Protein AF-A0A4D6YBA4-F1 (afdb_monomer)

Foldseek 3Di:
DDPVVVVVVVVVVVVVVVPPPDPPPDPVVVVFVQCQVLLQVCCCVVVPDVLPPKDKHWDGWDADPVNAAIETEIEIDPPDDPDDPVVVLVVCLVCQVVSQVSCVVVDVDPDHHRYHYDYDCVVVVVVVVVVVVVVVVVVVVVVVVVVVVVD

Secondary structure (DSSP, 8-state):
--HHHHHHHHHHHHHHHTT------SHHHHHHHHHHHHHHHHHHHHS--TT---EEEEEEEEE-TTSSEEEEEEEEE-SS-SS-HHHHHHHHHHHHHHHHHHHHHHS--SSPPEEEEEE--HHHHHHHHHHHHHHHHHHHHHHHHHHTT--

pLDDT: mean 76.34, std 13.55, range [46.88, 93.31]

Mean predicted aligned error: 13.22 Å

Solvent-accessible surface area (backbone atoms only — not comparable to full-atom values): 8933 Å² total; per-residue (Å²): 136,58,71,68,59,54,54,49,50,52,47,50,50,53,62,61,63,69,66,68,74,74,83,65,95,43,80,62,50,62,52,26,53,52,49,42,55,52,51,43,51,47,51,52,70,74,58,69,44,88,87,53,56,60,51,72,44,69,74,48,46,48,64,45,97,82,47,56,41,31,45,35,35,30,37,73,48,77,83,76,53,93,70,52,74,66,56,54,50,51,50,51,60,69,43,34,65,58,54,47,53,54,42,58,75,75,42,102,55,99,65,77,40,49,75,42,83,40,83,50,62,63,63,65,52,51,53,52,52,53,50,55,51,52,52,53,52,54,52,53,53,54,54,56,58,53,60,67,71,79,109

Sequence (151 aa):
MDFIKILFIVSFILISWRTRSVLQYNRGFRVSKELQKAISWIICNSLSDPRLKVLITVLEVQISRDFKYSKIYISIFESCTTLSSKDILLILRKSSKYIRFLLSKKVRLRIVPILNFVYDDSLIKGMKISSLINQSFLYKSQKNSLINRDS

InterPro domains:
  IPR000238 Ribosome-binding factor A [MF_00003] (26-133)
  IPR000238 Ribosome-binding factor A [PF02033] (29-133)
  IPR000238 Ribosome-binding factor A [PTHR33515] (22-138)
  IPR000238 Ribosome-binding factor A [TIGR00082] (25-135)
  IPR015946 K homology domain-like, alpha/beta [G3DSA:3.30.300.20] (23-137)
  IPR020053 Ribosome-binding factor A, conserved site [PS01319] (99-120)
  IPR023799 Ribosome-binding factor A domain superfamily [SSF89919] (25-127)

Organism: Buchnera aphidicola subsp. Melaphis rhois (NCBI:txid118103)

Radius of gyration: 21.89 Å; Cα contacts (8 Å, |Δi|>4): 135; chains: 1; bounding box: 54×41×70 Å

Structure (mmCIF, N/CA/C/O backbone):
data_AF-A0A4D6YBA4-F1
#
_entry.id   AF-A0A4D6YBA4-F1
#
loop_
_atom_site.group_PDB
_atom_site.id
_atom_site.type_symbol
_atom_site.label_atom_id
_atom_site.label_alt_id
_atom_site.label_comp_id
_atom_site.label_asym_id
_atom_site.label_entity_id
_atom_site.label_seq_id
_atom_site.pdbx_PDB_ins_code
_atom_site.Cartn_x
_atom_site.Cartn_y
_atom_site.Cartn_z
_atom_site.occupancy
_atom_site.B_iso_or_equiv
_atom_site.auth_seq_id
_atom_site.auth_comp_id
_atom_site.auth_asym_id
_atom_site.auth_atom_id
_atom_site.pdbx_PDB_model_num
ATOM 1 N N . MET A 1 1 ? -35.572 25.199 15.195 1.00 48.31 1 MET A N 1
ATOM 2 C CA . MET A 1 1 ? -34.204 24.661 15.011 1.00 48.31 1 MET A CA 1
ATOM 3 C C . MET A 1 1 ? -34.240 23.203 15.402 1.00 48.31 1 MET A C 1
ATOM 5 O O . MET A 1 1 ? -34.456 22.872 16.558 1.00 48.31 1 MET A O 1
ATOM 9 N N . ASP A 1 2 ? -34.222 22.348 14.391 1.00 57.66 2 ASP A N 1
ATOM 10 C CA . ASP A 1 2 ? -35.235 21.301 14.307 1.00 57.66 2 ASP A CA 1
ATOM 11 C C . ASP A 1 2 ? -34.656 19.953 14.739 1.00 57.66 2 ASP A C 1
ATOM 13 O O . ASP A 1 2 ? -33.746 19.440 14.089 1.00 57.66 2 ASP A O 1
ATOM 17 N N . PHE A 1 3 ? -35.207 19.356 15.803 1.00 66.75 3 PHE A N 1
ATOM 18 C CA . PHE A 1 3 ? -34.865 18.006 16.289 1.00 66.75 3 PHE A CA 1
ATOM 19 C C . PHE A 1 3 ? -34.891 16.944 15.168 1.00 66.75 3 PHE A C 1
ATOM 21 O O . PHE A 1 3 ? -34.115 15.990 15.183 1.00 66.75 3 PHE A O 1
ATOM 28 N N . ILE A 1 4 ? -35.710 17.170 14.137 1.00 72.38 4 ILE A N 1
ATOM 29 C CA . ILE A 1 4 ? -35.800 16.355 12.917 1.00 72.38 4 ILE A CA 1
ATOM 30 C C . ILE A 1 4 ? -34.471 16.328 12.136 1.00 72.38 4 ILE A C 1
ATOM 32 O O . ILE A 1 4 ? -34.094 15.281 11.611 1.00 72.38 4 ILE A O 1
ATOM 36 N N . LYS A 1 5 ? -33.706 17.431 12.103 1.00 65.25 5 LYS A N 1
ATOM 37 C CA . LYS A 1 5 ? -32.393 17.495 11.429 1.00 65.25 5 LYS A CA 1
ATOM 38 C C . LYS A 1 5 ? -31.333 16.669 12.163 1.00 65.25 5 LYS A C 1
ATOM 40 O O . LYS A 1 5 ? -30.511 16.024 11.518 1.00 65.25 5 LYS A O 1
ATOM 45 N N . ILE A 1 6 ? -31.379 16.638 13.497 1.00 68.12 6 ILE A N 1
ATOM 46 C CA . ILE A 1 6 ? -30.459 15.840 14.325 1.00 68.12 6 ILE A CA 1
ATOM 47 C C . ILE A 1 6 ? -30.754 14.348 14.157 1.00 68.1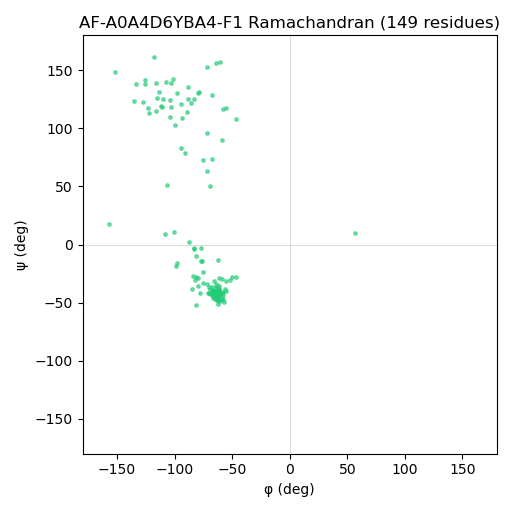2 6 ILE A C 1
ATOM 49 O O . ILE A 1 6 ? -29.827 13.566 13.957 1.00 68.12 6 ILE A O 1
ATOM 53 N N . LEU A 1 7 ? -32.031 13.952 14.140 1.00 67.12 7 LEU A N 1
ATOM 54 C CA . LEU A 1 7 ? -32.419 12.556 13.918 1.00 67.12 7 LEU A CA 1
ATOM 55 C C . LEU A 1 7 ? -32.006 12.056 12.521 1.00 67.12 7 LEU A C 1
ATOM 57 O O . LEU A 1 7 ? -31.568 10.912 12.384 1.00 67.12 7 LEU A O 1
ATOM 61 N N . PHE A 1 8 ? -32.062 12.926 11.505 1.00 71.62 8 PHE A N 1
ATOM 62 C CA . PHE A 1 8 ? -31.560 12.624 10.160 1.00 71.62 8 PHE A CA 1
ATOM 63 C C . PHE A 1 8 ? -30.039 12.437 10.131 1.00 71.62 8 PHE A C 1
ATOM 65 O O . PHE A 1 8 ? -29.560 11.495 9.510 1.00 71.62 8 PHE A O 1
ATOM 72 N N . ILE A 1 9 ? -29.274 13.275 10.836 1.00 67.94 9 ILE A N 1
ATOM 73 C CA . ILE A 1 9 ? -27.808 13.158 10.924 1.00 67.94 9 ILE A CA 1
ATOM 74 C C . ILE A 1 9 ? -27.397 11.895 11.691 1.00 67.94 9 ILE A C 1
ATOM 76 O O . ILE A 1 9 ? -26.499 11.177 11.255 1.00 67.94 9 ILE A O 1
ATOM 80 N N . VAL A 1 10 ? -28.076 11.586 12.797 1.00 69.38 10 VAL A N 1
ATOM 81 C CA . VAL A 1 10 ? -27.806 10.391 13.610 1.00 69.38 10 VAL A CA 1
ATOM 82 C C . VAL A 1 10 ? -28.176 9.122 12.840 1.00 69.38 10 VAL A C 1
ATOM 84 O O . VAL A 1 10 ? -27.381 8.185 12.817 1.00 69.38 10 VAL A O 1
ATOM 87 N N . SER A 1 11 ? -29.300 9.113 12.111 1.00 67.94 11 SER A N 1
ATOM 88 C CA . SER A 1 11 ? -29.637 8.017 11.191 1.00 67.94 11 SER A CA 1
ATOM 89 C C . SER A 1 11 ? -28.655 7.910 10.033 1.00 67.94 11 SER A C 1
ATOM 91 O O . SER A 1 11 ? -28.267 6.803 9.695 1.00 67.94 11 SER A O 1
ATOM 93 N N . PHE A 1 12 ? -28.189 9.014 9.447 1.00 65.12 12 PHE A N 1
ATOM 94 C CA . PHE A 1 12 ? -27.221 8.973 8.346 1.00 65.12 12 PHE A CA 1
ATOM 95 C C . PHE A 1 12 ? -25.851 8.454 8.807 1.00 65.12 12 PHE A C 1
ATOM 97 O O . PHE A 1 12 ? -25.210 7.678 8.103 1.00 65.12 12 PHE A O 1
ATOM 104 N N . ILE A 1 13 ? -25.422 8.802 10.023 1.00 63.34 13 ILE A N 1
ATOM 105 C CA . ILE A 1 13 ? -24.201 8.267 10.640 1.00 63.34 13 ILE A CA 1
ATOM 106 C C . ILE A 1 13 ? -24.376 6.787 11.005 1.00 63.34 13 ILE A C 1
ATOM 108 O O . ILE A 1 13 ? -23.475 5.999 10.726 1.00 63.34 13 ILE A O 1
ATOM 112 N N . LEU A 1 14 ? -25.529 6.382 11.548 1.00 60.00 14 LEU A N 1
ATOM 113 C CA . LEU A 1 14 ? -25.829 4.983 11.885 1.00 60.00 14 LEU A CA 1
ATOM 114 C C . LEU A 1 14 ? -25.995 4.095 10.641 1.00 60.00 14 LEU A C 1
ATOM 116 O O . LEU A 1 14 ? -25.509 2.963 10.633 1.00 60.00 14 LEU A O 1
ATOM 120 N N . ILE A 1 15 ? -26.615 4.603 9.571 1.00 57.75 15 ILE A N 1
ATOM 121 C CA . ILE A 1 15 ? -26.773 3.890 8.294 1.00 57.75 15 ILE A CA 1
ATOM 122 C C . ILE A 1 15 ? -25.430 3.803 7.551 1.00 57.75 15 ILE A C 1
ATOM 124 O O . ILE A 1 15 ? -25.136 2.776 6.945 1.00 57.75 15 ILE A O 1
ATOM 128 N N . SER A 1 16 ? -24.574 4.829 7.665 1.00 49.53 16 SER A N 1
ATOM 129 C CA . SER A 1 16 ? -23.229 4.859 7.071 1.00 49.53 16 SER A CA 1
ATOM 130 C C . SER A 1 16 ? -22.220 3.986 7.839 1.00 49.53 16 SER A C 1
ATOM 132 O O . SER A 1 16 ? -21.373 3.332 7.228 1.00 49.53 16 SER A O 1
ATOM 134 N N . TRP A 1 17 ? -22.345 3.857 9.168 1.00 55.97 17 TRP A N 1
ATOM 135 C CA . TRP A 1 17 ? -21.486 2.974 9.981 1.00 55.97 17 TRP A CA 1
ATOM 136 C C . TRP A 1 17 ? -21.828 1.476 9.874 1.00 55.97 17 TRP A C 1
ATOM 138 O O . TRP A 1 17 ? -21.012 0.634 10.257 1.00 55.97 17 TRP A O 1
ATOM 148 N N . ARG A 1 18 ? -22.995 1.114 9.322 1.00 48.44 18 ARG A N 1
ATOM 149 C CA . ARG A 1 18 ? -23.464 -0.282 9.185 1.00 48.44 18 ARG A CA 1
ATOM 150 C C . ARG A 1 18 ? -22.790 -1.058 8.046 1.00 48.44 18 ARG A C 1
ATOM 152 O O . ARG A 1 18 ? -22.855 -2.283 8.038 1.00 48.44 18 ARG A O 1
ATOM 159 N N . THR A 1 19 ? -22.091 -0.402 7.123 1.00 47.56 19 THR A N 1
ATOM 160 C CA . THR A 1 19 ? -21.331 -1.081 6.056 1.00 47.56 19 THR A CA 1
ATOM 161 C C . THR A 1 19 ? -19.830 -1.018 6.291 1.00 47.56 19 THR A C 1
ATOM 163 O O . THR A 1 19 ? -19.048 -0.682 5.404 1.00 47.56 19 THR A O 1
ATOM 166 N N . ARG A 1 20 ? -19.394 -1.401 7.493 1.00 46.88 20 ARG A N 1
ATOM 167 C CA . ARG A 1 20 ? -18.019 -1.866 7.680 1.00 46.88 20 ARG A CA 1
ATOM 168 C C . ARG A 1 20 ? -17.934 -3.236 7.019 1.00 46.88 20 ARG A C 1
ATOM 170 O O . ARG A 1 20 ? -18.397 -4.225 7.575 1.00 46.88 20 ARG A O 1
ATOM 177 N N . SER A 1 21 ? -17.460 -3.254 5.776 1.00 52.03 21 SER A N 1
ATOM 178 C CA . SER A 1 21 ? -17.334 -4.451 4.946 1.00 52.03 21 SER A CA 1
ATOM 179 C C . SER A 1 21 ? -16.702 -5.581 5.751 1.00 52.03 21 SER A C 1
ATOM 181 O O . SER A 1 21 ? -15.512 -5.533 6.067 1.00 52.03 21 SER A O 1
ATOM 183 N N . VAL A 1 22 ? -17.514 -6.576 6.106 1.00 50.28 22 VAL A N 1
ATOM 184 C CA . VAL A 1 22 ? -17.055 -7.810 6.734 1.00 50.28 22 VAL A CA 1
ATOM 185 C C . VAL A 1 22 ? -15.998 -8.388 5.801 1.00 50.28 22 VAL A C 1
ATOM 187 O O . VAL A 1 22 ? -16.287 -8.648 4.631 1.00 50.28 22 VAL A O 1
ATOM 190 N N . LEU A 1 23 ? -14.762 -8.501 6.289 1.00 54.38 23 LEU A N 1
ATOM 191 C CA . LEU A 1 23 ? -13.648 -9.120 5.579 1.00 54.38 23 LEU A CA 1
ATOM 192 C C . LEU A 1 23 ? -14.040 -10.569 5.273 1.00 54.38 23 LEU A C 1
ATOM 194 O O . LEU A 1 23 ? -13.839 -11.468 6.083 1.00 54.38 23 LEU A O 1
ATOM 198 N N . GLN A 1 24 ? -14.665 -10.785 4.115 1.00 48.22 24 GLN A N 1
ATOM 199 C CA . GLN A 1 24 ? -14.967 -12.112 3.610 1.00 48.22 24 GLN A CA 1
ATOM 200 C C . GLN A 1 24 ? -13.639 -12.860 3.504 1.00 48.22 24 GLN A C 1
ATOM 202 O O . GLN A 1 24 ? -12.765 -12.470 2.725 1.00 48.22 24 GLN A O 1
ATOM 207 N N . TYR A 1 25 ? -13.496 -13.932 4.285 1.00 51.91 25 TYR A N 1
ATOM 208 C CA . TYR A 1 25 ? -12.412 -14.902 4.171 1.00 51.91 25 TYR A CA 1
ATOM 209 C C . TYR A 1 25 ? -12.583 -15.662 2.849 1.00 51.91 25 TYR A C 1
ATOM 211 O O . TYR A 1 25 ? -13.073 -16.782 2.778 1.00 51.91 25 TYR A O 1
ATOM 219 N N . ASN A 1 26 ? -12.279 -14.970 1.761 1.00 64.75 26 ASN A N 1
ATOM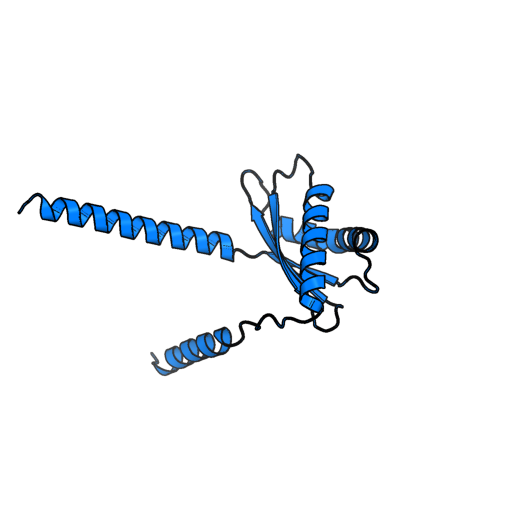 220 C CA . ASN A 1 26 ? -12.382 -15.440 0.395 1.00 64.75 26 ASN A CA 1
ATOM 221 C C . ASN A 1 26 ? -10.972 -15.417 -0.208 1.00 64.75 26 ASN A C 1
ATOM 223 O O . ASN A 1 26 ? -10.084 -14.732 0.305 1.00 64.75 26 ASN A O 1
ATOM 227 N N . ARG A 1 27 ? -10.733 -16.139 -1.307 1.00 67.50 27 ARG A N 1
ATOM 228 C CA . ARG A 1 27 ? -9.424 -16.237 -1.997 1.00 67.50 27 ARG A CA 1
ATOM 229 C C . ARG A 1 27 ? -8.744 -14.870 -2.200 1.00 67.50 27 ARG A C 1
ATOM 231 O O . ARG A 1 27 ? -7.518 -14.780 -2.186 1.00 67.50 27 ARG A O 1
ATOM 238 N N . GLY A 1 28 ? -9.542 -13.805 -2.299 1.00 79.12 28 GLY A N 1
ATOM 239 C CA . GLY A 1 28 ? -9.090 -12.417 -2.353 1.00 79.12 28 GLY A CA 1
ATOM 240 C C . GLY A 1 28 ? -8.273 -11.930 -1.152 1.00 79.12 28 GLY A C 1
ATOM 241 O O . GLY A 1 28 ? -7.385 -11.109 -1.351 1.00 79.12 28 GLY A O 1
ATOM 242 N N . PHE A 1 29 ? -8.478 -12.453 0.060 1.00 84.62 29 PHE A N 1
ATOM 243 C CA . PHE A 1 29 ? -7.717 -12.034 1.244 1.00 84.62 29 PHE A CA 1
ATOM 244 C C . PHE A 1 29 ? -6.239 -12.430 1.149 1.00 84.62 29 PHE A C 1
ATOM 246 O O . PHE A 1 29 ? -5.352 -11.620 1.412 1.00 84.62 29 PHE A O 1
ATOM 253 N N . ARG A 1 30 ? -5.955 -13.658 0.696 1.00 85.31 30 ARG A N 1
ATOM 254 C CA . ARG A 1 30 ? -4.575 -14.131 0.493 1.00 85.31 30 ARG A CA 1
ATOM 255 C C . ARG A 1 30 ? -3.861 -13.301 -0.572 1.00 85.31 30 ARG A C 1
ATOM 257 O O . ARG A 1 30 ? -2.728 -12.882 -0.369 1.00 85.31 30 ARG A O 1
ATOM 264 N N . VAL A 1 31 ? -4.554 -13.015 -1.674 1.00 88.12 31 VAL A N 1
ATOM 265 C CA . VAL A 1 31 ? -4.032 -12.177 -2.763 1.00 88.12 31 VAL A CA 1
ATOM 266 C C . VAL A 1 31 ? -3.812 -10.736 -2.300 1.00 88.12 31 VAL A C 1
ATOM 268 O O . VAL A 1 31 ? -2.791 -10.144 -2.631 1.00 88.12 31 VAL A O 1
ATOM 271 N N . SER A 1 32 ? -4.725 -10.187 -1.496 1.00 89.38 32 SER A N 1
ATOM 272 C CA . SER A 1 32 ? -4.583 -8.871 -0.863 1.00 89.38 32 SER A CA 1
ATOM 273 C C . SER A 1 32 ? -3.337 -8.796 0.008 1.00 89.38 32 SER A C 1
ATOM 275 O O . SER A 1 32 ? -2.552 -7.864 -0.145 1.00 89.38 32 SER A O 1
ATOM 277 N N . LYS A 1 33 ? -3.094 -9.801 0.854 1.00 90.06 33 LYS A N 1
ATOM 278 C CA . LYS A 1 33 ? -1.899 -9.841 1.704 1.00 90.06 33 LYS A CA 1
ATOM 279 C C . LYS A 1 33 ? -0.608 -9.976 0.909 1.00 90.06 33 LYS A C 1
ATOM 281 O O . LYS A 1 33 ? 0.365 -9.299 1.230 1.00 90.06 33 LYS A O 1
ATOM 286 N N . GLU A 1 34 ? -0.595 -10.788 -0.141 1.00 90.88 34 GLU A N 1
ATOM 287 C CA . GLU A 1 34 ? 0.572 -10.890 -1.024 1.00 90.88 34 GLU A CA 1
ATOM 288 C C . GLU A 1 34 ? 0.831 -9.588 -1.788 1.00 90.88 34 GLU A C 1
ATOM 290 O O . GLU A 1 34 ? 1.965 -9.106 -1.825 1.00 90.88 34 GLU A O 1
ATOM 295 N N . LEU A 1 35 ? -0.217 -8.946 -2.311 1.00 92.00 35 LEU A N 1
ATOM 296 C CA . LEU A 1 35 ? -0.096 -7.627 -2.929 1.00 92.00 35 LEU A CA 1
ATOM 297 C C . LEU A 1 35 ? 0.374 -6.574 -1.926 1.00 92.00 35 LEU A C 1
ATOM 299 O O . LEU A 1 35 ? 1.255 -5.791 -2.260 1.00 92.00 35 LEU A O 1
ATOM 303 N N . GLN A 1 36 ? -0.138 -6.575 -0.695 1.00 92.81 36 GLN A N 1
ATOM 304 C CA . GLN A 1 36 ? 0.296 -5.658 0.359 1.00 92.81 36 GLN A CA 1
ATOM 305 C C . GLN A 1 36 ? 1.804 -5.774 0.612 1.00 92.81 36 GLN A C 1
ATOM 307 O O . GLN A 1 36 ? 2.503 -4.760 0.588 1.00 92.81 36 GLN A O 1
ATOM 312 N N . LYS A 1 37 ? 2.323 -6.995 0.791 1.00 92.19 37 LYS A N 1
ATOM 313 C CA . LYS A 1 37 ? 3.763 -7.235 0.984 1.00 92.19 37 LYS A CA 1
ATOM 314 C C . LYS A 1 37 ? 4.579 -6.774 -0.224 1.00 92.19 37 LYS A C 1
ATOM 316 O O . LYS A 1 37 ? 5.577 -6.074 -0.064 1.00 92.19 37 LYS A O 1
ATOM 321 N N . ALA A 1 38 ? 4.150 -7.141 -1.432 1.00 92.31 38 ALA A N 1
ATOM 322 C CA . ALA A 1 38 ? 4.863 -6.803 -2.658 1.00 92.31 38 ALA A CA 1
ATOM 323 C C . ALA A 1 38 ? 4.896 -5.288 -2.907 1.00 92.31 38 ALA A C 1
ATOM 325 O O . ALA A 1 38 ? 5.956 -4.746 -3.210 1.00 92.31 38 ALA A O 1
ATOM 326 N N . ILE A 1 39 ? 3.765 -4.599 -2.728 1.00 92.31 39 ILE A N 1
ATOM 327 C CA . ILE A 1 39 ? 3.659 -3.141 -2.865 1.00 92.31 39 ILE A CA 1
ATOM 328 C C . ILE A 1 39 ? 4.524 -2.451 -1.812 1.00 92.31 39 ILE A C 1
ATOM 330 O O . ILE A 1 39 ? 5.287 -1.557 -2.163 1.00 92.31 39 ILE A O 1
ATOM 334 N N . SER A 1 40 ? 4.453 -2.883 -0.549 1.00 91.00 40 SER A N 1
ATOM 335 C CA . SER A 1 40 ? 5.267 -2.308 0.528 1.00 91.00 40 SER A CA 1
ATOM 336 C C . SER A 1 40 ? 6.758 -2.410 0.217 1.00 91.00 40 SER A C 1
ATOM 338 O O . SER A 1 40 ? 7.493 -1.441 0.390 1.00 91.00 40 SER A O 1
ATOM 340 N N . TRP A 1 41 ? 7.203 -3.560 -0.293 1.00 90.00 41 TRP A N 1
ATOM 341 C CA . TRP A 1 41 ? 8.594 -3.747 -0.691 1.00 90.00 41 TRP A CA 1
ATOM 342 C C . TRP A 1 41 ? 8.979 -2.873 -1.889 1.00 90.00 41 TRP A C 1
ATOM 344 O O . TRP A 1 41 ? 10.042 -2.261 -1.880 1.00 90.00 41 TRP A O 1
ATOM 354 N N . ILE A 1 42 ? 8.120 -2.783 -2.912 1.00 89.88 42 ILE A N 1
ATOM 355 C CA . ILE A 1 42 ? 8.383 -1.961 -4.102 1.00 89.88 42 ILE A CA 1
ATOM 356 C C . ILE A 1 42 ? 8.479 -0.486 -3.726 1.00 89.88 42 ILE A C 1
ATOM 358 O O . ILE A 1 42 ? 9.401 0.177 -4.184 1.00 89.88 42 ILE A O 1
ATOM 362 N N . ILE A 1 43 ? 7.554 0.024 -2.911 1.00 87.38 43 ILE A N 1
ATOM 363 C CA . ILE A 1 43 ? 7.557 1.428 -2.487 1.00 87.38 43 ILE A CA 1
ATOM 364 C C . ILE A 1 43 ? 8.826 1.725 -1.692 1.00 87.38 43 ILE A C 1
ATOM 366 O O . ILE A 1 43 ? 9.517 2.680 -2.023 1.00 87.38 43 ILE A O 1
ATOM 370 N N . CYS A 1 44 ? 9.171 0.876 -0.720 1.00 83.56 44 CYS A N 1
ATOM 371 C CA . CYS A 1 44 ? 10.388 1.047 0.068 1.00 83.56 44 CYS A CA 1
ATOM 372 C C . CYS A 1 44 ? 11.637 1.055 -0.827 1.00 83.56 44 CYS A C 1
ATOM 374 O O . CYS A 1 44 ? 12.437 1.969 -0.744 1.00 83.56 44 CYS A O 1
ATOM 376 N N . ASN A 1 45 ? 11.769 0.110 -1.761 1.00 82.62 45 ASN A N 1
ATOM 377 C CA . ASN A 1 45 ? 12.985 -0.006 -2.569 1.00 82.62 45 ASN A CA 1
ATOM 378 C C . ASN A 1 45 ? 13.061 0.968 -3.761 1.00 82.62 45 ASN A C 1
ATOM 380 O O . ASN A 1 45 ? 14.148 1.289 -4.221 1.00 82.62 45 ASN A O 1
ATOM 384 N N . SER A 1 46 ? 11.920 1.396 -4.309 1.00 74.81 46 SER A N 1
ATOM 385 C CA . SER A 1 46 ? 11.868 2.200 -5.546 1.00 74.81 46 SER A CA 1
ATOM 386 C C . SER A 1 46 ? 11.702 3.696 -5.294 1.00 74.81 46 SER A C 1
ATOM 388 O O . SER A 1 46 ? 11.932 4.472 -6.213 1.00 74.81 46 SER A O 1
ATOM 390 N N . LEU A 1 47 ? 11.249 4.096 -4.099 1.00 67.88 47 LEU A N 1
ATOM 391 C CA . LEU A 1 47 ? 11.127 5.502 -3.691 1.00 67.88 47 LEU A CA 1
ATOM 392 C C . LEU A 1 47 ? 12.174 5.907 -2.639 1.00 67.88 47 LEU A C 1
ATOM 394 O O . LEU A 1 47 ? 12.090 7.011 -2.105 1.00 67.88 47 LEU A O 1
ATOM 398 N N . SER A 1 48 ? 13.165 5.056 -2.348 1.00 58.53 48 SER A N 1
ATOM 399 C CA . SER A 1 48 ? 14.312 5.397 -1.495 1.00 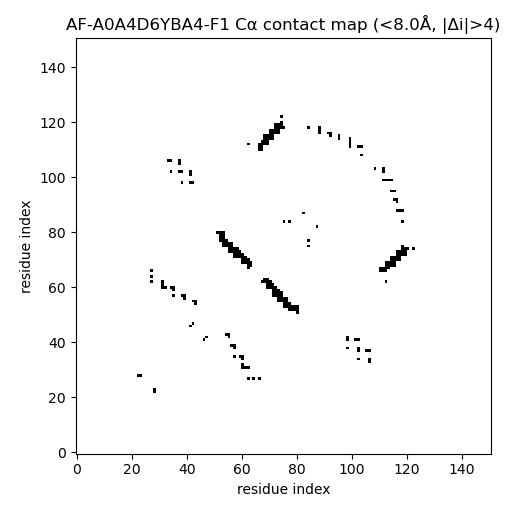58.53 48 SER A CA 1
ATOM 400 C C . SER A 1 48 ? 15.271 6.365 -2.196 1.00 58.53 48 SER A C 1
ATOM 402 O O . SER A 1 48 ? 16.434 6.055 -2.433 1.00 58.53 48 SER A O 1
ATOM 404 N N . ASP A 1 49 ? 14.794 7.566 -2.509 1.00 59.94 49 ASP A N 1
ATOM 405 C CA . ASP A 1 49 ? 15.665 8.690 -2.814 1.00 59.94 49 ASP A CA 1
ATOM 406 C C . ASP A 1 49 ? 16.045 9.380 -1.494 1.00 59.94 49 ASP A C 1
ATOM 408 O O . ASP A 1 49 ? 15.163 9.878 -0.794 1.00 59.94 49 ASP A O 1
ATOM 412 N N . PRO A 1 50 ? 17.340 9.502 -1.143 1.00 57.16 50 PRO A N 1
ATOM 413 C CA . PRO A 1 50 ? 17.786 10.092 0.129 1.00 57.16 50 PRO A CA 1
ATOM 414 C C . PRO A 1 50 ? 17.385 11.570 0.309 1.00 57.16 50 PRO A C 1
ATOM 416 O O . PRO A 1 50 ? 17.476 12.117 1.408 1.00 57.16 50 PRO A O 1
ATOM 419 N N . ARG A 1 51 ? 16.933 12.223 -0.770 1.00 56.28 51 ARG A N 1
ATOM 420 C CA . ARG A 1 51 ? 16.395 13.594 -0.778 1.00 56.28 51 ARG A CA 1
ATOM 421 C C . ARG A 1 51 ? 14.940 13.657 -0.309 1.00 56.28 51 ARG A C 1
ATOM 423 O O . ARG A 1 51 ? 14.523 14.656 0.269 1.00 56.28 51 ARG A O 1
ATOM 430 N N . LEU A 1 52 ? 14.183 12.586 -0.520 1.00 59.50 52 LEU A N 1
ATOM 431 C CA . LEU A 1 52 ? 12.836 12.400 -0.006 1.00 59.50 52 LEU A CA 1
ATOM 432 C C . LEU A 1 52 ? 12.970 11.623 1.306 1.00 59.50 52 LEU A C 1
ATOM 434 O O . LEU A 1 52 ? 12.823 10.407 1.333 1.00 59.50 52 LEU A O 1
ATOM 438 N N . LYS A 1 53 ? 13.259 12.314 2.418 1.00 60.81 53 LYS A N 1
ATOM 439 C CA . LYS A 1 53 ? 13.211 11.729 3.777 1.00 60.81 53 LYS A CA 1
ATOM 440 C C . LYS A 1 53 ? 11.761 11.433 4.203 1.00 60.81 53 LYS A C 1
ATOM 442 O O . LYS A 1 53 ? 11.310 11.892 5.250 1.00 60.81 53 LYS A O 1
ATOM 447 N N . VAL A 1 54 ? 11.013 10.745 3.349 1.00 71.62 54 VAL A N 1
ATOM 448 C CA . VAL A 1 54 ? 9.604 10.401 3.503 1.00 71.62 54 VAL A CA 1
ATOM 449 C C . VAL A 1 54 ? 9.533 8.897 3.693 1.00 71.62 54 VAL A C 1
ATOM 451 O O . VAL A 1 54 ? 9.919 8.138 2.805 1.00 71.62 54 VAL A O 1
ATOM 454 N N . LEU A 1 55 ? 9.003 8.456 4.830 1.00 77.44 55 LEU A N 1
ATOM 455 C CA . LEU A 1 55 ? 8.700 7.046 5.039 1.00 77.44 55 LEU A CA 1
ATOM 456 C C . LEU A 1 55 ? 7.235 6.794 4.677 1.00 77.44 55 LEU A C 1
ATOM 458 O O . LEU A 1 55 ? 6.328 7.399 5.249 1.00 77.44 55 LEU A O 1
ATOM 462 N N . ILE A 1 56 ? 7.010 5.905 3.712 1.00 84.12 56 ILE A N 1
ATOM 463 C CA . ILE A 1 56 ? 5.681 5.572 3.197 1.00 84.12 56 ILE A CA 1
ATOM 464 C C . ILE A 1 56 ? 5.338 4.143 3.620 1.00 84.12 56 ILE A C 1
ATOM 466 O O . ILE A 1 56 ? 6.002 3.192 3.207 1.00 84.12 56 ILE A O 1
ATOM 470 N N . THR A 1 57 ? 4.273 3.987 4.402 1.00 85.69 57 THR A N 1
ATOM 471 C CA . THR A 1 57 ? 3.831 2.697 4.947 1.00 85.69 57 THR A CA 1
ATOM 472 C C . THR A 1 57 ? 2.487 2.293 4.351 1.00 85.69 57 THR A C 1
ATOM 474 O O . THR A 1 57 ? 1.534 3.072 4.351 1.00 85.69 57 THR A O 1
ATOM 477 N N . VAL A 1 58 ? 2.380 1.051 3.873 1.00 90.06 58 VAL A N 1
ATOM 478 C CA . VAL A 1 58 ? 1.128 0.497 3.330 1.00 90.06 58 VAL A CA 1
ATOM 479 C C . VAL A 1 58 ? 0.321 -0.165 4.446 1.00 90.06 58 VAL A C 1
ATOM 481 O O . VAL A 1 58 ? 0.723 -1.198 4.981 1.00 90.06 58 VAL A O 1
ATOM 484 N N . LEU A 1 59 ? -0.843 0.398 4.766 1.00 88.50 59 LEU A N 1
ATOM 485 C CA . LEU A 1 59 ? -1.698 -0.061 5.864 1.00 88.50 59 LEU A CA 1
ATOM 486 C C . LEU A 1 59 ? -2.558 -1.255 5.466 1.00 88.50 59 LEU A C 1
ATOM 488 O O . LEU A 1 59 ? -2.560 -2.294 6.127 1.00 88.50 59 LEU A O 1
ATOM 492 N N . GLU A 1 60 ? -3.278 -1.112 4.358 1.00 87.81 60 GLU A N 1
ATOM 493 C CA . GLU A 1 60 ? -4.225 -2.110 3.882 1.00 87.81 60 GLU A CA 1
ATOM 494 C C . GLU A 1 60 ? -4.360 -2.028 2.362 1.00 87.81 60 GLU A C 1
ATOM 496 O O . GLU A 1 60 ? -4.256 -0.957 1.760 1.00 87.81 60 GLU A O 1
ATOM 501 N N . VAL A 1 61 ? -4.613 -3.178 1.739 1.00 90.50 61 VAL A N 1
ATOM 502 C CA . VAL A 1 61 ? -4.944 -3.274 0.318 1.00 90.50 61 VAL A CA 1
ATOM 503 C C . VAL A 1 61 ? -6.295 -3.957 0.181 1.00 90.50 61 VAL A C 1
ATOM 505 O O . VAL A 1 61 ? -6.432 -5.149 0.447 1.00 90.50 61 VAL A O 1
ATOM 508 N N . GLN A 1 62 ? -7.293 -3.218 -0.281 1.00 88.94 62 GLN A N 1
ATOM 509 C CA . GLN A 1 62 ? -8.609 -3.757 -0.594 1.00 88.94 62 GLN A CA 1
ATOM 510 C C . GLN A 1 62 ? -8.706 -4.016 -2.087 1.00 88.94 62 GLN A C 1
ATOM 512 O O . GLN A 1 62 ? -8.391 -3.152 -2.902 1.00 88.94 62 GLN A O 1
ATOM 517 N N . ILE A 1 63 ? -9.151 -5.209 -2.459 1.00 89.12 63 ILE A N 1
ATOM 518 C CA . ILE A 1 63 ? -9.275 -5.619 -3.857 1.00 89.12 63 ILE A CA 1
ATOM 519 C C . ILE A 1 63 ? -10.751 -5.852 -4.156 1.00 89.12 63 ILE A C 1
ATOM 521 O O . ILE A 1 63 ? -11.480 -6.403 -3.333 1.00 89.12 63 ILE A O 1
ATOM 525 N N . SER A 1 64 ? -11.193 -5.419 -5.336 1.00 87.94 64 SER A N 1
ATOM 526 C CA . SER A 1 64 ? -12.535 -5.730 -5.828 1.00 87.94 64 SER A CA 1
ATOM 527 C C . SER A 1 64 ? -12.707 -7.238 -6.057 1.00 87.94 64 SER A C 1
ATOM 529 O O . SER A 1 64 ? -11.736 -7.948 -6.316 1.00 87.94 64 SER A O 1
ATOM 531 N N . ARG A 1 65 ? -13.950 -7.731 -6.035 1.00 83.50 65 ARG A N 1
ATOM 532 C CA . ARG A 1 65 ? -14.271 -9.151 -6.282 1.00 83.50 65 ARG A CA 1
ATOM 533 C C . ARG A 1 65 ? -13.722 -9.661 -7.622 1.00 83.50 65 ARG A C 1
ATOM 535 O O . ARG A 1 65 ? -13.298 -10.807 -7.700 1.00 83.50 65 ARG A O 1
ATOM 542 N N . ASP A 1 66 ? -13.640 -8.781 -8.620 1.00 84.50 66 ASP A N 1
ATOM 543 C CA . ASP A 1 66 ? -13.154 -9.108 -9.967 1.00 84.50 66 ASP A CA 1
ATOM 544 C C . ASP A 1 66 ? -11.629 -8.990 -10.131 1.00 84.50 66 ASP A C 1
ATOM 546 O O . ASP A 1 66 ? -11.122 -9.123 -11.242 1.00 84.50 66 ASP A O 1
ATOM 550 N N . PHE A 1 67 ? -10.876 -8.662 -9.074 1.00 85.19 67 PHE A N 1
ATOM 551 C CA . PHE A 1 67 ? -9.415 -8.452 -9.108 1.00 85.19 67 PHE A CA 1
ATOM 552 C C . PHE A 1 67 ? -8.906 -7.381 -10.096 1.00 85.19 67 PHE A C 1
ATOM 554 O O . PHE A 1 67 ? -7.701 -7.242 -10.287 1.00 85.19 67 PHE A O 1
ATOM 561 N N . LYS A 1 68 ? -9.793 -6.581 -10.701 1.00 88.56 68 LYS A N 1
ATOM 562 C CA . LYS A 1 68 ? -9.435 -5.513 -11.656 1.00 88.56 68 LYS A CA 1
ATOM 563 C C . LYS A 1 68 ? -9.013 -4.207 -10.986 1.00 88.56 68 LYS A C 1
ATOM 565 O O . LYS A 1 68 ? -8.186 -3.478 -11.526 1.00 88.56 68 LYS A O 1
ATOM 570 N N . TYR A 1 69 ? -9.566 -3.914 -9.812 1.00 90.38 69 TYR A N 1
ATOM 571 C CA . TYR A 1 69 ? -9.343 -2.665 -9.087 1.00 90.38 69 TYR A CA 1
ATOM 572 C C . TYR A 1 69 ? -8.874 -2.945 -7.667 1.00 90.38 69 TYR A C 1
ATOM 574 O O . TYR A 1 69 ? -9.378 -3.860 -7.011 1.00 90.38 69 TYR A O 1
ATOM 582 N N . SER A 1 70 ? -7.945 -2.123 -7.189 1.00 92.12 70 SER A N 1
ATOM 583 C CA . SER A 1 70 ? -7.454 -2.163 -5.817 1.00 92.12 70 SER A CA 1
ATOM 584 C C . SER A 1 70 ? -7.391 -0.764 -5.212 1.00 92.12 70 SER A C 1
ATOM 586 O O . SER A 1 70 ? -6.976 0.189 -5.871 1.00 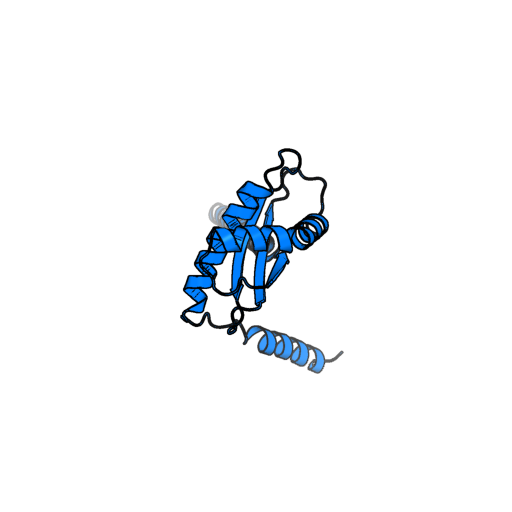92.12 70 SER A O 1
ATOM 588 N N . LYS A 1 71 ? -7.814 -0.647 -3.955 1.00 91.69 71 LYS A N 1
ATOM 589 C CA . LYS A 1 71 ? -7.647 0.534 -3.109 1.00 91.69 71 LYS A CA 1
ATOM 590 C C . LYS A 1 71 ? -6.528 0.255 -2.119 1.00 91.69 71 LYS A C 1
ATOM 592 O O . LYS A 1 71 ? -6.572 -0.743 -1.404 1.00 91.69 71 LYS A O 1
ATOM 597 N N . ILE A 1 72 ? -5.526 1.119 -2.104 1.00 92.44 72 ILE A N 1
ATOM 598 C CA . ILE A 1 72 ? -4.326 0.965 -1.286 1.00 92.44 72 ILE A CA 1
ATOM 599 C C . ILE A 1 72 ? -4.306 2.121 -0.303 1.00 92.44 72 ILE A C 1
ATOM 601 O O . ILE A 1 72 ? -4.183 3.277 -0.713 1.00 92.44 72 ILE A O 1
ATOM 605 N N . TYR A 1 73 ? -4.436 1.788 0.974 1.00 90.94 73 TYR A N 1
ATOM 606 C CA . TYR A 1 73 ? -4.387 2.738 2.073 1.00 90.94 73 TYR A CA 1
ATOM 607 C C . TYR A 1 73 ? -2.945 2.911 2.524 1.00 90.94 73 TYR A C 1
ATOM 609 O O . TYR A 1 73 ? -2.254 1.934 2.828 1.00 90.94 73 TYR A O 1
ATOM 617 N N . ILE A 1 74 ? -2.488 4.157 2.532 1.00 88.94 74 ILE A N 1
ATOM 618 C CA . ILE A 1 74 ? -1.106 4.515 2.835 1.00 88.94 74 ILE A CA 1
ATOM 619 C C . ILE A 1 74 ? -1.080 5.542 3.957 1.00 88.94 74 ILE A C 1
ATOM 621 O O . ILE A 1 74 ? -1.841 6.509 3.939 1.00 88.94 74 ILE A O 1
ATOM 625 N N . SER A 1 75 ? -0.143 5.344 4.879 1.00 85.12 75 SER A N 1
ATOM 626 C CA . SER A 1 75 ? 0.300 6.350 5.835 1.00 85.12 75 SER A CA 1
ATOM 627 C C . SER A 1 75 ? 1.638 6.911 5.379 1.00 85.12 75 SER A C 1
ATOM 629 O O . SER A 1 75 ? 2.523 6.172 4.947 1.00 85.12 75 SER A O 1
ATOM 631 N N . ILE A 1 76 ? 1.795 8.218 5.510 1.00 83.00 76 ILE A N 1
ATOM 632 C CA . ILE A 1 76 ? 3.023 8.936 5.189 1.00 83.00 76 ILE A CA 1
ATOM 633 C C . ILE A 1 76 ? 3.537 9.497 6.507 1.00 83.00 76 ILE A C 1
ATOM 635 O O . ILE A 1 76 ? 2.791 10.142 7.239 1.00 83.00 76 ILE A O 1
ATOM 639 N N . PHE A 1 77 ? 4.788 9.202 6.838 1.00 76.94 77 PHE A N 1
ATOM 640 C CA . PHE A 1 77 ? 5.437 9.750 8.018 1.00 76.94 77 PHE A CA 1
ATOM 641 C C . PHE A 1 77 ? 6.333 10.918 7.599 1.00 76.94 77 PHE A C 1
ATOM 643 O O . PHE A 1 77 ? 7.419 10.733 7.045 1.00 76.94 77 PHE A O 1
ATOM 650 N N . GLU A 1 78 ? 5.839 12.130 7.841 1.00 68.12 78 GLU A N 1
ATOM 651 C CA . GLU A 1 78 ? 6.501 13.397 7.524 1.00 68.12 78 GLU A CA 1
ATOM 652 C C . GLU A 1 78 ? 7.346 13.843 8.725 1.00 68.12 78 GLU A C 1
ATOM 654 O O . GLU A 1 78 ? 6.927 14.671 9.526 1.00 68.12 78 GLU A O 1
ATOM 659 N N . SER A 1 79 ? 8.536 13.262 8.902 1.00 58.12 79 SER A N 1
ATOM 660 C CA . SER A 1 79 ? 9.418 13.673 10.009 1.00 58.12 79 SER A CA 1
ATOM 661 C C . SER A 1 79 ? 10.280 14.894 9.676 1.00 58.12 79 SER A C 1
ATOM 663 O O . SER A 1 79 ? 10.721 15.577 10.595 1.00 58.12 79 SER A O 1
ATOM 665 N N . CYS A 1 80 ? 10.593 15.131 8.395 1.00 54.12 80 CYS A N 1
ATOM 666 C CA . CYS A 1 80 ? 11.589 16.126 7.956 1.00 54.12 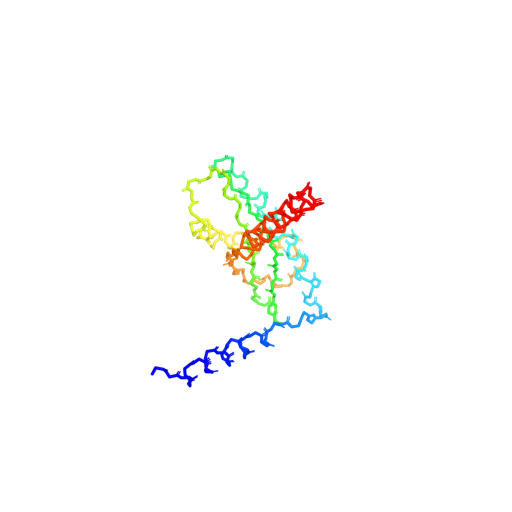80 CYS A CA 1
ATOM 667 C C . CYS A 1 80 ? 11.387 16.612 6.503 1.00 54.12 80 CYS A C 1
ATOM 669 O O . CYS A 1 80 ? 12.331 17.102 5.883 1.00 54.12 80 CYS A O 1
ATOM 671 N N . THR A 1 81 ? 10.212 16.415 5.903 1.00 60.28 81 THR A N 1
ATOM 672 C CA . THR A 1 81 ? 9.995 16.697 4.472 1.00 60.28 81 THR A CA 1
ATOM 673 C C . THR A 1 81 ? 9.270 18.026 4.265 1.00 60.28 81 THR A C 1
ATOM 675 O O . THR A 1 81 ? 8.360 18.357 5.012 1.00 60.28 81 THR A O 1
ATOM 678 N N . THR A 1 82 ? 9.645 18.770 3.222 1.00 63.75 82 THR A N 1
ATOM 679 C CA . THR A 1 82 ? 8.969 20.004 2.779 1.00 63.75 82 THR A CA 1
ATOM 680 C C . THR A 1 82 ? 7.726 19.754 1.917 1.00 63.75 82 THR A C 1
ATOM 682 O O . THR A 1 82 ? 6.998 20.692 1.607 1.00 63.75 82 THR A O 1
ATOM 685 N N . LEU A 1 83 ? 7.491 18.507 1.496 1.00 70.25 83 LEU A N 1
ATOM 686 C CA . LEU A 1 83 ? 6.377 18.128 0.629 1.00 70.25 83 LEU A CA 1
ATOM 687 C C . LEU A 1 83 ? 5.142 17.786 1.455 1.00 70.25 83 LEU A C 1
ATOM 689 O O . LEU A 1 83 ? 5.233 17.025 2.416 1.00 70.25 83 LEU A O 1
ATOM 693 N N . SER A 1 84 ? 3.984 18.290 1.030 1.00 78.50 84 SER A N 1
ATOM 694 C CA . SER A 1 84 ? 2.706 17.921 1.632 1.00 78.50 84 SER A CA 1
ATOM 695 C C . SER A 1 84 ? 2.324 16.486 1.258 1.00 78.50 84 SER A C 1
ATOM 697 O O . SER A 1 84 ? 2.620 16.012 0.154 1.00 78.50 84 SER A O 1
ATOM 699 N N . SER A 1 85 ? 1.548 15.817 2.112 1.00 78.38 85 SER A N 1
ATOM 700 C CA . SER A 1 85 ? 0.977 14.486 1.855 1.00 78.38 85 SER A CA 1
ATOM 701 C C . SER A 1 85 ? 0.235 14.409 0.510 1.00 78.38 85 SER A C 1
ATOM 703 O O . SER A 1 85 ? 0.215 13.365 -0.146 1.00 78.38 85 SER A O 1
ATOM 705 N N . LYS A 1 86 ? -0.346 15.529 0.054 1.00 82.44 86 LYS A N 1
ATOM 706 C CA . LYS A 1 86 ? -1.019 15.649 -1.252 1.00 82.44 86 LYS A CA 1
ATOM 707 C C . LYS A 1 86 ? -0.054 15.533 -2.433 1.00 82.44 86 LYS A C 1
ATOM 709 O O . LYS A 1 86 ? -0.385 14.869 -3.417 1.00 82.44 86 LYS A O 1
ATOM 714 N N . ASP A 1 87 ? 1.126 16.133 -2.334 1.00 84.50 87 ASP A N 1
ATOM 715 C CA . ASP A 1 87 ? 2.136 16.105 -3.396 1.00 84.50 87 ASP A CA 1
ATOM 716 C C . ASP A 1 87 ? 2.737 14.707 -3.516 1.00 84.50 87 ASP A C 1
ATOM 718 O O . ASP A 1 87 ? 2.866 14.161 -4.613 1.00 84.50 87 ASP A O 1
ATOM 722 N N . ILE A 1 88 ? 3.001 14.072 -2.375 1.00 82.69 88 ILE A N 1
ATOM 723 C CA . ILE A 1 88 ? 3.473 12.685 -2.307 1.00 82.69 88 ILE A CA 1
ATOM 724 C C . ILE A 1 88 ? 2.431 11.741 -2.918 1.00 82.69 88 ILE A C 1
ATOM 726 O O . ILE A 1 88 ? 2.770 10.863 -3.715 1.00 82.69 88 ILE A O 1
ATOM 730 N N . LEU A 1 89 ? 1.146 11.953 -2.624 1.00 86.38 89 LEU A N 1
ATOM 731 C CA . LEU A 1 89 ? 0.062 11.191 -3.239 1.00 86.38 89 LEU A CA 1
ATOM 732 C C . LEU A 1 89 ? 0.011 11.385 -4.763 1.00 86.38 89 LEU A C 1
ATOM 734 O O . LEU A 1 89 ? -0.227 10.423 -5.498 1.00 86.38 89 LEU A O 1
ATOM 738 N N . LEU A 1 90 ? 0.241 12.604 -5.257 1.00 87.81 90 LEU A N 1
ATOM 739 C CA . LEU A 1 90 ? 0.298 12.885 -6.692 1.00 87.81 90 LEU A CA 1
ATOM 740 C C . LEU A 1 90 ? 1.475 12.160 -7.359 1.00 87.81 90 LEU A C 1
ATOM 742 O O . LEU A 1 90 ? 1.296 11.553 -8.419 1.00 87.81 90 LEU A O 1
ATOM 746 N N . ILE A 1 91 ? 2.651 12.176 -6.731 1.00 86.62 91 ILE A N 1
ATOM 747 C CA . ILE A 1 91 ? 3.845 11.460 -7.199 1.00 86.62 91 ILE A CA 1
ATOM 748 C C . ILE A 1 91 ? 3.566 9.954 -7.257 1.00 86.62 91 ILE A C 1
ATOM 750 O O . ILE A 1 91 ? 3.762 9.334 -8.302 1.00 86.62 91 ILE A O 1
ATOM 754 N N . LEU A 1 92 ? 3.008 9.369 -6.193 1.00 86.00 92 LEU A N 1
ATOM 755 C CA . LEU A 1 92 ? 2.626 7.951 -6.155 1.00 86.00 92 LEU A CA 1
ATOM 756 C C . LEU A 1 92 ? 1.622 7.589 -7.256 1.00 86.00 92 LEU A C 1
ATOM 758 O O . LEU A 1 92 ? 1.744 6.546 -7.901 1.00 86.00 92 LEU A O 1
ATOM 762 N N . ARG A 1 93 ? 0.642 8.459 -7.521 1.00 88.56 93 ARG A N 1
ATOM 763 C CA . ARG A 1 93 ? -0.334 8.262 -8.603 1.00 88.56 93 ARG A CA 1
ATOM 764 C C . ARG A 1 93 ? 0.321 8.292 -9.981 1.00 88.56 93 ARG A C 1
ATOM 766 O O . ARG A 1 93 ? -0.005 7.437 -10.805 1.00 88.56 93 ARG A O 1
ATOM 773 N N . LYS A 1 94 ? 1.269 9.200 -10.229 1.00 89.56 94 LYS A N 1
ATOM 774 C CA . LYS A 1 94 ? 2.051 9.228 -11.479 1.00 89.56 94 LYS A CA 1
ATOM 775 C C . LYS A 1 94 ? 2.898 7.960 -11.636 1.00 89.56 94 LYS A C 1
ATOM 777 O O . LYS A 1 94 ? 2.893 7.349 -12.703 1.00 89.56 94 LYS A O 1
ATOM 782 N N . SER A 1 95 ? 3.517 7.500 -10.552 1.00 88.62 95 SER A N 1
ATOM 783 C CA . SER A 1 95 ? 4.342 6.285 -10.517 1.00 88.62 95 SER A CA 1
ATOM 784 C C . SER A 1 95 ? 3.540 4.976 -10.483 1.00 88.62 95 SER A C 1
ATOM 786 O O . SER A 1 95 ? 4.122 3.896 -10.570 1.00 88.62 95 SER A O 1
ATOM 788 N N . SER A 1 96 ? 2.205 5.028 -10.419 1.00 90.00 96 SER A N 1
ATOM 789 C CA . SER A 1 96 ? 1.337 3.842 -10.336 1.00 90.00 96 SER A CA 1
ATOM 790 C C . SER A 1 96 ? 1.567 2.832 -11.465 1.00 90.00 96 SER A C 1
ATOM 792 O O . SER A 1 96 ? 1.601 1.627 -11.215 1.00 90.00 96 SER A O 1
ATOM 794 N N . LYS A 1 97 ? 1.782 3.300 -12.703 1.00 90.62 97 LYS A N 1
ATOM 795 C CA . LYS A 1 97 ? 2.072 2.436 -13.861 1.00 90.62 97 LYS A CA 1
ATOM 796 C C . LYS A 1 97 ? 3.391 1.685 -13.688 1.00 90.62 97 LYS A C 1
ATOM 798 O O . LYS A 1 97 ? 3.451 0.491 -13.976 1.00 90.62 97 LYS A O 1
ATOM 803 N N . TYR A 1 98 ? 4.414 2.374 -13.189 1.00 90.81 98 TYR A N 1
ATOM 804 C CA . TYR A 1 98 ? 5.725 1.790 -12.924 1.00 90.81 98 TYR A CA 1
ATOM 805 C C . TYR A 1 98 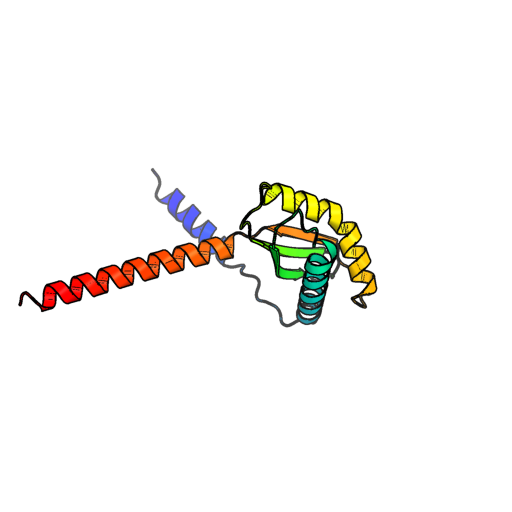? 5.656 0.756 -11.794 1.00 90.81 98 TYR A C 1
ATOM 807 O O . TYR A 1 98 ? 6.105 -0.376 -11.961 1.00 90.81 98 TYR A O 1
ATOM 815 N N . ILE A 1 99 ? 4.974 1.083 -10.692 1.00 90.56 99 ILE A N 1
ATOM 816 C CA . ILE A 1 99 ? 4.733 0.145 -9.583 1.00 90.56 99 ILE A CA 1
ATOM 817 C C . ILE A 1 99 ? 3.971 -1.089 -10.082 1.00 90.56 99 ILE A C 1
ATOM 819 O O . ILE A 1 99 ? 4.320 -2.216 -9.738 1.00 90.56 99 ILE A O 1
ATOM 823 N N . ARG A 1 100 ? 2.967 -0.906 -10.947 1.00 91.69 100 ARG A N 1
ATOM 824 C CA . ARG A 1 100 ? 2.206 -2.010 -11.550 1.00 91.69 100 ARG A CA 1
ATOM 825 C C . ARG A 1 100 ? 3.081 -2.917 -12.417 1.00 91.69 100 ARG A C 1
ATOM 827 O O . ARG A 1 100 ? 2.924 -4.135 -12.371 1.00 91.69 100 ARG A O 1
ATOM 834 N N . PHE A 1 101 ? 4.012 -2.344 -13.176 1.00 90.94 101 PHE A N 1
ATOM 835 C CA . PHE A 1 101 ? 4.991 -3.113 -13.944 1.00 90.94 101 PHE A CA 1
ATOM 836 C C . PHE A 1 101 ? 5.899 -3.941 -13.026 1.00 90.94 101 PHE A C 1
ATOM 838 O O . PHE A 1 101 ? 6.035 -5.147 -13.228 1.00 90.94 101 PHE A O 1
ATOM 845 N N . LEU A 1 102 ? 6.443 -3.342 -11.965 1.00 91.38 102 LEU A N 1
ATOM 846 C CA . LEU A 1 102 ? 7.250 -4.069 -10.979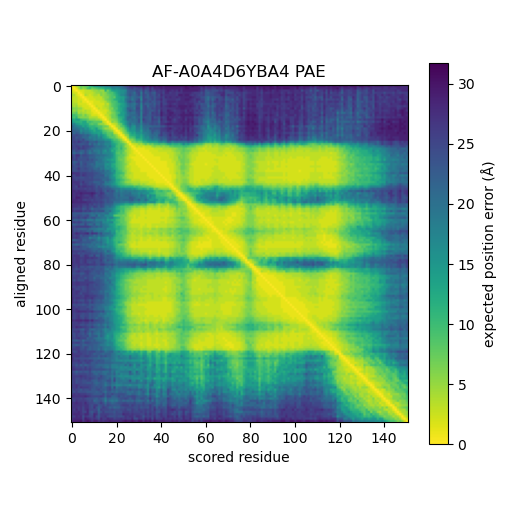 1.00 91.38 102 LEU A CA 1
ATOM 847 C C . LEU A 1 102 ? 6.454 -5.178 -10.273 1.00 91.38 102 LEU A C 1
ATOM 849 O O . LEU A 1 102 ? 6.970 -6.279 -10.077 1.00 91.38 102 LEU A O 1
ATOM 853 N N . LEU A 1 103 ? 5.179 -4.934 -9.961 1.00 91.69 103 LEU A N 1
ATOM 854 C CA . LEU A 1 103 ? 4.292 -5.949 -9.389 1.00 91.69 103 LEU A CA 1
ATOM 855 C C . LEU A 1 103 ? 4.083 -7.136 -10.320 1.00 91.69 103 LEU A C 1
ATOM 857 O O . LEU A 1 103 ? 4.083 -8.260 -9.835 1.00 91.69 103 LEU A O 1
ATOM 861 N N . SER A 1 104 ? 3.944 -6.914 -11.630 1.00 90.69 104 SER A N 1
ATOM 862 C CA . SER A 1 104 ? 3.786 -8.015 -12.593 1.00 90.69 104 SER A CA 1
ATOM 863 C C . SER A 1 104 ? 4.989 -8.961 -12.622 1.00 90.69 104 SER A C 1
ATOM 865 O O . SER A 1 104 ? 4.827 -10.153 -12.863 1.00 90.69 104 SER A O 1
ATOM 867 N N . LYS A 1 105 ? 6.188 -8.450 -12.309 1.00 89.81 105 LYS A N 1
ATOM 868 C CA . LYS A 1 105 ? 7.408 -9.259 -12.197 1.00 89.81 105 LYS A CA 1
ATOM 869 C C . LYS A 1 105 ? 7.499 -10.007 -10.869 1.00 89.81 105 LYS A C 1
ATOM 871 O O . LYS A 1 105 ? 8.016 -11.119 -10.834 1.00 89.81 105 LYS A O 1
ATOM 876 N N . LYS A 1 106 ? 7.026 -9.401 -9.773 1.00 88.88 106 LYS A N 1
ATOM 877 C CA . LYS A 1 106 ? 7.110 -9.995 -8.429 1.00 88.88 106 LYS A CA 1
ATOM 878 C C . LYS A 1 106 ? 5.976 -10.956 -8.097 1.00 88.88 106 LYS A C 1
ATOM 880 O O . LYS A 1 106 ? 6.211 -11.951 -7.418 1.00 88.88 106 LYS A O 1
ATOM 885 N N . VAL A 1 107 ? 4.755 -10.650 -8.519 1.00 87.50 107 VAL A N 1
ATOM 886 C CA . VAL A 1 107 ? 3.562 -11.417 -8.161 1.00 87.50 107 VAL A CA 1
ATOM 887 C C . VAL A 1 107 ? 3.061 -12.156 -9.393 1.00 87.50 107 VAL A C 1
ATOM 889 O O . VAL A 1 107 ? 2.773 -11.549 -10.421 1.00 87.50 107 VAL A O 1
ATOM 892 N N . ARG A 1 108 ? 2.905 -13.478 -9.276 1.00 84.69 108 ARG A N 1
ATOM 893 C CA . ARG A 1 108 ? 2.339 -14.334 -10.329 1.00 84.69 108 ARG A CA 1
ATOM 894 C C . ARG A 1 108 ? 0.818 -14.158 -10.413 1.00 84.69 108 ARG A C 1
ATOM 896 O O . ARG A 1 108 ? 0.059 -15.023 -9.986 1.00 84.69 108 ARG A O 1
ATOM 903 N N . LEU A 1 109 ? 0.371 -13.018 -10.934 1.00 83.31 109 LEU A N 1
ATOM 904 C CA . LEU A 1 109 ? -1.038 -12.733 -11.215 1.00 83.31 109 LEU A CA 1
ATOM 905 C C . LEU A 1 109 ? -1.291 -12.762 -12.719 1.00 83.31 109 LEU A C 1
ATOM 907 O O . LEU A 1 109 ? -0.504 -12.223 -13.490 1.00 83.31 109 LEU A O 1
ATOM 911 N N . ARG A 1 110 ? -2.434 -13.326 -13.130 1.00 85.00 110 ARG A N 1
ATOM 912 C CA . ARG A 1 110 ? -2.888 -13.246 -14.530 1.00 85.00 110 ARG A CA 1
ATOM 913 C C . ARG A 1 110 ? -3.138 -11.795 -14.946 1.00 85.00 110 ARG A C 1
ATOM 915 O O . ARG A 1 110 ? -2.831 -11.410 -16.064 1.00 85.00 110 ARG A O 1
ATOM 922 N N . ILE A 1 111 ? -3.726 -11.011 -14.044 1.00 86.69 111 ILE A N 1
ATOM 923 C CA . ILE A 1 111 ? -4.047 -9.600 -14.251 1.00 86.69 111 ILE A CA 1
ATOM 924 C C . ILE A 1 111 ? -3.622 -8.859 -12.989 1.00 86.69 111 ILE A C 1
ATOM 926 O O . ILE A 1 111 ? -4.066 -9.201 -11.893 1.00 86.69 111 ILE A O 1
ATOM 930 N N . VAL A 1 112 ? -2.761 -7.853 -13.137 1.00 90.75 112 VAL A N 1
ATOM 931 C CA . VAL A 1 112 ? -2.418 -6.960 -12.027 1.00 90.75 112 VAL A CA 1
ATOM 932 C C . VAL A 1 112 ? -3.499 -5.879 -11.929 1.00 90.75 112 VAL A C 1
ATOM 934 O O . VAL A 1 112 ? -3.748 -5.199 -12.930 1.00 90.75 112 VAL A O 1
ATOM 937 N N . PRO A 1 113 ? -4.141 -5.697 -10.760 1.00 91.06 113 PRO A N 1
ATOM 938 C CA . PRO A 1 113 ? -5.183 -4.693 -10.596 1.00 91.06 113 PRO A CA 1
ATOM 939 C C . PRO A 1 113 ? -4.665 -3.278 -10.857 1.00 91.06 113 PRO A C 1
ATOM 941 O O . PRO A 1 113 ? -3.482 -2.963 -10.698 1.00 91.06 113 PRO A O 1
ATOM 944 N N . ILE A 1 114 ? -5.588 -2.385 -11.196 1.00 92.12 114 ILE A N 1
ATOM 945 C CA . ILE A 1 114 ? -5.345 -0.946 -11.180 1.00 92.12 114 ILE A CA 1
ATOM 946 C C . ILE A 1 114 ? -5.163 -0.511 -9.721 1.00 92.12 114 ILE A C 1
ATOM 948 O O . ILE A 1 114 ? -5.967 -0.853 -8.849 1.00 92.12 114 ILE A O 1
ATOM 952 N N . LEU A 1 115 ? -4.072 0.210 -9.466 1.00 93.31 115 LEU A N 1
ATOM 953 C CA . LEU A 1 115 ? -3.654 0.645 -8.138 1.00 93.31 115 LEU A CA 1
ATOM 954 C C . LEU A 1 115 ? -4.196 2.053 -7.868 1.00 93.31 115 LEU A C 1
ATOM 956 O O . LEU A 1 115 ? -3.704 3.021 -8.449 1.00 93.31 115 LEU A O 1
ATOM 960 N N . ASN A 1 116 ? -5.177 2.175 -6.975 1.00 92.12 116 ASN A N 1
ATOM 961 C CA . ASN A 1 116 ? -5.662 3.469 -6.503 1.00 92.12 116 ASN A CA 1
ATOM 962 C C . ASN A 1 116 ? -5.122 3.747 -5.102 1.00 92.12 116 ASN A C 1
ATOM 964 O O . ASN A 1 116 ? -5.555 3.139 -4.125 1.00 92.12 116 ASN A O 1
ATOM 968 N N . PHE A 1 117 ? -4.202 4.705 -5.015 1.00 91.50 117 PHE A N 1
ATOM 969 C CA . PHE A 1 117 ? -3.650 5.162 -3.746 1.00 91.50 117 PHE A CA 1
ATOM 970 C C . PHE A 1 117 ? -4.600 6.138 -3.047 1.00 91.50 117 PHE A C 1
ATOM 972 O O . PHE A 1 117 ? -5.078 7.113 -3.649 1.00 91.50 117 PHE A O 1
ATOM 979 N N . VAL A 1 118 ? -4.846 5.859 -1.771 1.00 88.81 118 VAL A N 1
ATOM 980 C CA . VAL A 1 118 ? -5.634 6.667 -0.845 1.00 88.81 118 VAL A CA 1
ATOM 981 C C . VAL A 1 118 ? -4.776 6.910 0.389 1.00 88.81 118 VAL A C 1
ATOM 983 O O . VAL A 1 118 ? -4.290 5.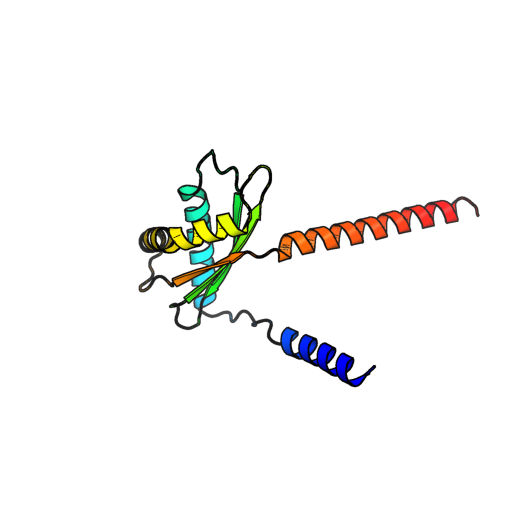971 1.017 1.00 88.81 118 VAL A O 1
ATOM 986 N N . TYR A 1 119 ? -4.568 8.181 0.706 1.00 85.88 119 TYR A N 1
ATOM 987 C CA . TYR A 1 119 ? -3.907 8.575 1.938 1.00 85.88 119 TYR A CA 1
ATOM 988 C C . TYR A 1 119 ? -4.907 8.489 3.096 1.00 85.88 119 TYR A C 1
ATOM 990 O O . TYR A 1 119 ? -6.034 8.971 2.955 1.00 85.88 119 TYR A O 1
ATOM 998 N N . ASP A 1 120 ? -4.515 7.847 4.196 1.00 78.25 120 ASP A N 1
ATOM 999 C CA . ASP A 1 120 ? -5.358 7.691 5.380 1.00 78.25 120 ASP A CA 1
ATOM 1000 C C . ASP A 1 120 ? -4.687 8.265 6.637 1.00 78.25 120 ASP A C 1
ATOM 1002 O O . ASP A 1 120 ? -3.659 7.773 7.095 1.00 78.25 120 ASP A O 1
ATOM 1006 N N . ASP A 1 121 ? -5.322 9.289 7.213 1.00 70.62 121 ASP A N 1
ATOM 1007 C CA . ASP A 1 121 ? -4.930 9.939 8.471 1.00 70.62 121 ASP A CA 1
ATOM 1008 C C . ASP A 1 121 ? -5.445 9.210 9.725 1.00 70.62 121 ASP A C 1
ATOM 1010 O O . ASP A 1 121 ? -5.208 9.664 10.852 1.00 70.62 121 ASP A O 1
ATOM 1014 N N . SER A 1 122 ? -6.220 8.133 9.568 1.00 67.81 122 SER A N 1
ATOM 1015 C CA . SER A 1 122 ? -6.921 7.469 10.674 1.00 67.81 122 SER A CA 1
ATOM 1016 C C . SER A 1 122 ? -5.982 7.033 11.804 1.00 67.81 122 SER A C 1
ATOM 1018 O O . SER A 1 122 ? -6.316 7.221 12.975 1.00 67.81 122 SER A O 1
ATOM 1020 N N . LEU A 1 123 ? -4.776 6.554 11.479 1.00 63.84 123 LEU A N 1
ATOM 1021 C CA . LEU A 1 123 ? -3.761 6.176 12.469 1.00 63.84 123 LEU A CA 1
ATOM 1022 C C . LEU A 1 123 ? -3.253 7.364 13.287 1.00 63.84 123 LEU A C 1
ATOM 1024 O O . LEU A 1 123 ? -3.206 7.293 14.515 1.00 63.84 123 LEU A O 1
ATOM 1028 N N . ILE A 1 124 ? -2.927 8.477 12.627 1.00 65.62 124 ILE A N 1
ATOM 1029 C CA . ILE A 1 124 ? -2.435 9.691 13.293 1.00 65.62 124 ILE A CA 1
ATOM 1030 C C . ILE A 1 124 ? -3.517 10.235 14.234 1.00 65.62 124 ILE A C 1
ATOM 1032 O O . ILE A 1 124 ? -3.235 10.633 15.367 1.00 65.62 124 ILE A O 1
ATOM 1036 N N . LYS A 1 125 ? -4.780 10.211 13.794 1.00 62.44 125 LYS A N 1
ATOM 1037 C CA . LYS A 1 125 ? -5.930 10.616 14.616 1.00 62.44 125 LYS A CA 1
ATOM 1038 C C . LYS A 1 125 ? -6.136 9.678 15.809 1.00 62.44 125 LYS A C 1
ATOM 1040 O O . LYS A 1 125 ? -6.346 10.165 16.918 1.00 62.44 125 LYS A O 1
ATOM 1045 N N . GLY A 1 126 ? -6.014 8.364 15.618 1.00 66.50 126 GLY A N 1
ATOM 1046 C CA . GLY A 1 126 ? -6.132 7.370 16.691 1.00 66.50 126 GLY A CA 1
ATOM 1047 C C . GLY A 1 126 ? -5.072 7.529 17.786 1.00 66.50 126 GLY A C 1
ATOM 1048 O O . GLY A 1 126 ? -5.397 7.477 18.975 1.00 66.50 126 GLY A O 1
ATOM 1049 N N . MET A 1 127 ? -3.820 7.805 17.406 1.00 68.69 127 MET A N 1
ATOM 1050 C CA . MET A 1 127 ? -2.736 8.074 18.361 1.00 68.69 127 MET A CA 1
ATOM 1051 C C . MET A 1 127 ? -2.992 9.344 19.180 1.00 68.69 127 MET A C 1
ATOM 1053 O O . MET A 1 127 ? -2.815 9.336 20.398 1.00 68.69 127 MET A O 1
ATOM 1057 N N . LYS A 1 128 ? -3.467 10.422 18.541 1.00 69.38 128 LYS A N 1
ATOM 1058 C CA . LYS A 1 128 ? -3.816 11.674 19.235 1.00 69.38 128 LYS A CA 1
ATOM 1059 C C . LYS A 1 128 ? -4.921 11.466 20.269 1.00 69.38 128 LYS A C 1
ATOM 1061 O O . LYS A 1 128 ? -4.786 11.928 21.396 1.00 69.38 128 LYS A O 1
ATOM 1066 N N . ILE A 1 129 ? -5.977 10.735 19.912 1.00 71.62 129 ILE A N 1
ATOM 1067 C CA . ILE A 1 129 ? -7.089 10.436 20.828 1.00 71.62 129 ILE A CA 1
ATOM 1068 C C . ILE A 1 129 ? -6.599 9.602 22.016 1.00 71.62 129 ILE A C 1
ATOM 1070 O O . ILE A 1 129 ? -6.893 9.934 23.159 1.00 71.62 129 ILE A O 1
ATOM 1074 N N . SER A 1 130 ? -5.796 8.568 21.760 1.00 73.88 130 SER A N 1
ATOM 1075 C CA . SER A 1 130 ? -5.245 7.708 22.816 1.00 73.88 130 SER A CA 1
ATOM 1076 C C . SER A 1 130 ? -4.349 8.488 23.787 1.00 73.88 130 SER A C 1
ATOM 1078 O O . SER A 1 130 ? -4.426 8.288 24.997 1.00 73.88 130 SER A O 1
ATOM 1080 N N . SER A 1 131 ? -3.544 9.423 23.271 1.00 77.00 131 SER A N 1
ATOM 1081 C CA . SER A 1 131 ? -2.702 10.310 24.084 1.00 77.00 131 SER A CA 1
ATOM 1082 C C . SER A 1 131 ? -3.531 11.219 24.999 1.00 77.00 131 SER A C 1
ATOM 1084 O O . SER A 1 131 ? -3.288 11.273 26.204 1.00 77.00 131 SER A O 1
ATOM 1086 N N . LEU A 1 132 ? -4.568 11.866 24.455 1.00 74.50 132 LEU A N 1
ATOM 1087 C CA . LEU A 1 132 ? -5.473 12.729 25.224 1.00 74.50 132 LEU A CA 1
ATOM 1088 C C . LEU A 1 132 ? -6.218 11.952 26.317 1.00 74.50 132 LEU A C 1
ATOM 1090 O O . LEU A 1 132 ? -6.356 12.432 27.443 1.00 74.50 132 LEU A O 1
ATOM 1094 N N . ILE A 1 133 ? -6.661 10.732 26.002 1.00 79.25 133 ILE A N 1
ATOM 1095 C CA . ILE A 1 133 ? -7.314 9.841 26.963 1.00 79.25 133 ILE A CA 1
ATOM 1096 C C . ILE A 1 133 ? -6.348 9.501 28.103 1.00 79.25 133 ILE A C 1
ATOM 1098 O O . ILE A 1 133 ? -6.686 9.720 29.267 1.00 79.25 133 ILE A O 1
ATOM 1102 N N . ASN A 1 134 ? -5.129 9.053 27.796 1.00 81.38 134 ASN A N 1
ATOM 1103 C CA . ASN A 1 134 ? -4.126 8.738 28.816 1.00 81.38 134 ASN A CA 1
ATOM 1104 C C . ASN A 1 134 ? -3.779 9.950 29.691 1.00 81.38 134 ASN A C 1
ATOM 1106 O O . ASN A 1 134 ? -3.701 9.817 30.911 1.00 81.38 134 ASN A O 1
ATOM 1110 N N . GLN A 1 135 ? -3.639 11.141 29.105 1.00 80.31 135 GLN A N 1
ATOM 1111 C CA . GLN A 1 135 ? -3.386 12.372 29.857 1.00 80.31 135 GLN A CA 1
ATOM 1112 C C . GLN A 1 135 ? -4.526 12.691 30.838 1.00 80.31 135 GLN A C 1
ATOM 1114 O O . GLN A 1 135 ? -4.268 13.060 31.984 1.00 80.31 135 GLN A O 1
ATOM 1119 N N . SER A 1 136 ? -5.783 12.498 30.425 1.00 73.62 136 SER A N 1
ATOM 1120 C CA . SER A 1 136 ? -6.944 12.695 31.304 1.00 73.62 136 SER A CA 1
ATOM 1121 C C . SER A 1 136 ? -6.983 11.699 32.473 1.00 73.62 136 SER A C 1
ATOM 1123 O O . SER A 1 136 ? -7.299 12.085 33.601 1.00 73.62 136 SER A O 1
ATOM 1125 N N . PHE A 1 137 ? -6.591 10.440 32.239 1.00 79.38 137 PHE A N 1
ATOM 1126 C CA . PHE A 1 137 ? -6.477 9.425 33.289 1.00 79.38 137 PHE A CA 1
ATOM 1127 C C . PHE A 1 137 ? -5.357 9.752 34.283 1.00 79.38 137 PHE A C 1
ATOM 1129 O O . PHE A 1 137 ? -5.584 9.682 35.491 1.00 79.38 137 PHE A O 1
ATOM 1136 N N . LEU A 1 138 ? -4.183 10.176 33.800 1.00 75.31 138 LEU A N 1
ATOM 1137 C CA . LEU A 1 138 ? -3.064 10.588 34.657 1.00 75.31 138 LEU A CA 1
ATOM 1138 C C . LEU A 1 138 ? -3.432 11.787 35.541 1.00 75.31 138 LEU A C 1
ATOM 1140 O O . LEU A 1 138 ? -3.156 11.772 36.742 1.00 75.31 138 LEU A O 1
ATOM 1144 N N . TYR A 1 139 ? -4.117 12.787 34.980 1.00 73.75 139 TYR A N 1
ATOM 1145 C CA . TYR A 1 139 ? -4.606 13.941 35.739 1.00 73.75 139 TYR A CA 1
ATOM 1146 C C . TYR A 1 139 ? -5.600 13.533 36.839 1.00 73.75 139 TYR A C 1
ATOM 1148 O O . TYR A 1 139 ? -5.516 14.005 37.975 1.00 73.75 139 TYR A O 1
ATOM 1156 N N . LYS A 1 140 ? -6.518 12.604 36.537 1.00 72.31 140 LYS A N 1
ATOM 1157 C CA . LYS A 1 140 ? -7.498 12.100 37.510 1.00 72.31 140 LYS A CA 1
ATOM 1158 C C . LYS A 1 140 ? -6.839 11.310 38.648 1.00 72.31 140 LYS A C 1
ATOM 1160 O O . LYS A 1 140 ? -7.228 11.487 39.801 1.00 72.31 140 LYS A O 1
ATOM 1165 N N . SER A 1 141 ? -5.817 10.503 38.353 1.00 69.06 141 SER A N 1
ATOM 1166 C CA . SER A 1 141 ? -5.055 9.777 39.380 1.00 69.06 141 SER A CA 1
ATOM 1167 C C . SER A 1 141 ? -4.264 10.706 40.303 1.00 69.06 141 SER A C 1
ATOM 1169 O O . SER A 1 141 ? -4.270 10.489 41.514 1.00 69.06 141 SER A O 1
ATOM 1171 N N . GLN A 1 142 ? -3.643 11.769 39.778 1.00 69.00 142 GLN A N 1
ATOM 1172 C CA . GLN A 1 142 ? -2.945 12.758 40.613 1.00 69.00 142 GLN A CA 1
ATOM 1173 C C . GLN A 1 142 ? -3.909 13.490 41.551 1.00 69.00 142 GLN A C 1
ATOM 1175 O O . GLN A 1 142 ? -3.641 13.605 42.747 1.00 69.00 142 GLN A O 1
ATOM 1180 N N . LYS A 1 143 ? -5.072 13.913 41.044 1.00 70.81 143 LYS A N 1
ATOM 1181 C CA . LYS A 1 143 ? -6.078 14.606 41.856 1.00 70.81 143 LYS A CA 1
ATOM 1182 C C . LYS A 1 143 ? -6.600 13.738 43.007 1.00 70.81 143 LYS A C 1
ATOM 1184 O O . LYS A 1 143 ? -6.686 14.220 44.129 1.00 70.81 143 LYS A O 1
ATOM 1189 N N . ASN A 1 144 ? -6.861 12.454 42.764 1.00 67.69 144 ASN A N 1
ATOM 1190 C CA . ASN A 1 144 ? -7.296 11.531 43.819 1.00 67.69 144 ASN A CA 1
ATOM 1191 C C . ASN A 1 144 ? -6.216 11.283 44.889 1.00 67.69 144 ASN A C 1
ATOM 1193 O O . ASN A 1 144 ? -6.548 11.082 46.052 1.00 67.69 144 ASN A O 1
ATOM 1197 N N . SER A 1 145 ? -4.930 11.324 44.524 1.00 63.75 145 SER A N 1
ATOM 1198 C CA . SER A 1 145 ? -3.832 11.161 45.488 1.00 63.75 145 SER A CA 1
ATOM 1199 C C . SER A 1 145 ? -3.576 12.388 46.367 1.00 63.75 145 SER A C 1
ATOM 1201 O O . SER A 1 145 ? -3.032 12.237 47.455 1.00 63.75 145 SER A O 1
ATOM 1203 N N . LEU A 1 146 ? -3.973 13.581 45.912 1.00 61.62 146 LEU A N 1
ATOM 1204 C CA . LEU A 1 146 ? -3.919 14.811 46.706 1.00 61.62 146 LEU A CA 1
ATOM 1205 C C . LEU A 1 146 ? -5.084 14.854 47.704 1.00 61.62 146 LEU A C 1
ATOM 1207 O O . LEU A 1 146 ? -4.875 15.125 48.876 1.00 61.62 146 LEU A O 1
ATOM 1211 N N . ILE A 1 147 ? -6.284 14.460 47.268 1.00 62.56 147 ILE A N 1
ATOM 1212 C CA . ILE A 1 147 ? -7.487 14.448 48.118 1.00 62.56 147 ILE A CA 1
ATOM 1213 C C . ILE A 1 147 ? -7.362 13.456 49.290 1.00 62.56 147 ILE A C 1
ATOM 1215 O O . ILE A 1 147 ? -7.843 13.750 50.374 1.00 62.56 147 ILE A O 1
ATOM 1219 N N . ASN A 1 148 ? -6.676 12.322 49.107 1.00 59.66 148 ASN A N 1
ATOM 1220 C CA . ASN A 1 148 ? -6.486 11.316 50.164 1.00 59.66 148 ASN A CA 1
ATOM 1221 C C . ASN A 1 148 ? -5.323 11.611 51.134 1.00 59.66 148 ASN A C 1
ATOM 1223 O O . ASN A 1 148 ? -5.085 10.813 52.036 1.00 59.66 148 ASN A O 1
ATOM 1227 N N . ARG A 1 149 ? -4.542 12.678 50.922 1.00 55.88 149 ARG A N 1
ATOM 1228 C CA . ARG A 1 149 ? -3.472 13.092 51.853 1.0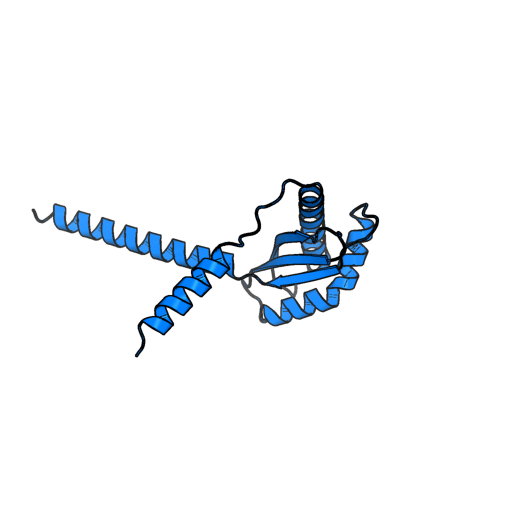0 55.88 149 ARG A CA 1
ATOM 1229 C C . ARG A 1 149 ? -3.902 14.211 52.800 1.00 55.88 149 ARG A C 1
ATOM 1231 O O . ARG A 1 149 ? -3.235 14.412 53.808 1.00 55.88 149 ARG A O 1
ATOM 1238 N N . ASP A 1 150 ? -5.002 14.887 52.482 1.00 56.47 150 ASP A N 1
ATOM 1239 C CA . ASP A 1 150 ? -5.533 16.027 53.237 1.00 56.47 150 ASP A CA 1
ATOM 1240 C C . ASP A 1 150 ? -6.707 15.629 54.165 1.00 56.47 150 ASP A C 1
ATOM 1242 O O . ASP A 1 150 ? -7.387 16.492 54.721 1.00 56.47 150 ASP A O 1
ATOM 1246 N N . SER A 1 151 ? -6.946 14.324 54.333 1.00 51.38 151 SER A N 1
ATOM 1247 C CA . SER A 1 151 ? -7.970 13.705 55.191 1.00 51.38 151 SER A CA 1
ATOM 1248 C C . SER A 1 151 ? -7.341 12.665 56.105 1.00 51.38 151 SER A C 1
ATOM 1250 O O . SER A 1 151 ? -7.662 12.666 57.310 1.00 51.38 151 SER A O 1
#

Nearest PDB structures (foldseek):
  1jos-assembly1_A  TM=9.009E-01  e=1.169E-08  Haemophilus influenzae
  7afq-assembly1_V  TM=8.839E-01  e=5.343E-08  Escherichia coli O26:H11
  7nav-assembly1_V  TM=8.627E-01  e=3.006E-06  Escherichia coli K-12
  1kkg-assembly1_A  TM=7.039E-01  e=1.116E-06  Escherichia coli
  7pnv-assembly1_a  TM=6.465E-01  e=2.181E-05  Mus musculus